Protein AF-A0A0M3K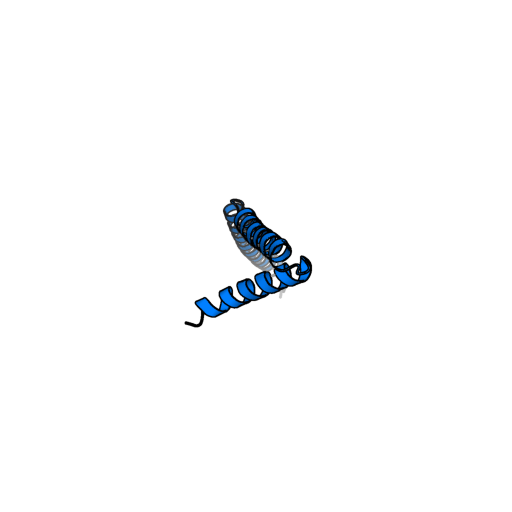JV0-F1 (afdb_monomer)

pLDDT: mean 71.3, std 11.1, range [44.59, 89.69]

Secondary structure (DSSP, 8-state):
--TTSSHHHHHHHHHHHHHHHHHHHHHHHHHHHHHTTTTHHHHHHHHHHHHHHHHHHHHHHH---HHHHHHHHHHHHHHHHHHTT--

Nearest PDB structures (foldseek):
  9g9x-assembly1_B  TM=5.689E-01  e=3.247E-01  Homo sapiens

Structure (mmCIF, N/CA/C/O backbone):
data_AF-A0A0M3KJV0-F1
#
_entry.id   AF-A0A0M3KJV0-F1
#
loop_
_atom_site.group_PDB
_atom_site.id
_atom_site.type_symbol
_atom_site.label_atom_id
_atom_site.label_alt_id
_atom_site.label_comp_id
_atom_site.label_asym_id
_atom_site.label_entity_id
_atom_site.label_seq_id
_atom_site.pdbx_PDB_ins_code
_atom_site.Cartn_x
_atom_site.Cartn_y
_atom_site.Cartn_z
_atom_site.occupancy
_atom_site.B_iso_or_equiv
_atom_site.auth_seq_id
_atom_site.auth_comp_id
_atom_site.auth_asym_id
_atom_site.auth_atom_id
_atom_site.pdbx_PDB_model_num
ATOM 1 N N . LEU A 1 1 ? 41.012 29.257 -42.233 1.00 47.56 1 LEU A N 1
ATOM 2 C CA . LEU A 1 1 ? 41.166 28.126 -41.280 1.00 47.56 1 LEU A CA 1
ATOM 3 C C . LEU A 1 1 ? 39.947 27.991 -40.346 1.00 47.56 1 LEU A C 1
ATOM 5 O O . LEU A 1 1 ? 40.048 27.464 -39.249 1.00 47.56 1 LEU A O 1
ATOM 9 N N . ASP A 1 2 ? 38.791 28.513 -40.765 1.00 44.59 2 ASP A N 1
ATOM 10 C CA . ASP A 1 2 ? 37.553 27.772 -41.068 1.00 44.59 2 ASP A CA 1
ATOM 11 C C . ASP A 1 2 ? 37.036 26.790 -40.010 1.00 44.59 2 ASP A C 1
ATOM 13 O O . ASP A 1 2 ? 36.471 25.741 -40.311 1.00 44.59 2 ASP A O 1
ATOM 17 N N . SER A 1 3 ? 37.126 27.219 -38.753 1.00 56.69 3 SER A N 1
ATOM 18 C CA . SER A 1 3 ? 36.391 26.703 -37.593 1.00 56.69 3 SER A CA 1
ATOM 19 C C . SER A 1 3 ? 34.865 26.951 -37.671 1.00 56.69 3 SER A C 1
ATOM 21 O O . SER A 1 3 ? 34.233 27.212 -36.649 1.00 56.69 3 SER A O 1
ATOM 23 N N . PHE A 1 4 ? 34.249 26.911 -38.859 1.00 59.62 4 PHE A N 1
ATOM 24 C CA . PHE A 1 4 ? 32.832 27.278 -39.031 1.00 59.62 4 PHE A CA 1
ATOM 25 C C . PHE A 1 4 ? 31.995 26.328 -39.913 1.00 59.62 4 PHE A C 1
ATOM 27 O O . PHE A 1 4 ? 30.803 26.550 -40.068 1.00 59.62 4 PHE A O 1
ATOM 34 N N . GLY A 1 5 ? 32.563 25.249 -40.470 1.00 57.84 5 GLY A N 1
ATOM 35 C CA . GLY A 1 5 ? 31.835 24.390 -41.426 1.00 57.84 5 GLY A CA 1
ATOM 36 C C . GLY A 1 5 ? 31.354 23.022 -40.925 1.00 57.84 5 GLY A C 1
ATOM 37 O O . GLY A 1 5 ? 30.484 22.434 -41.551 1.00 57.84 5 GLY A O 1
ATOM 38 N N . VAL A 1 6 ? 31.916 22.490 -39.833 1.00 56.09 6 VAL A N 1
ATOM 39 C CA . VAL A 1 6 ? 31.709 21.076 -39.419 1.00 56.09 6 VAL A CA 1
ATOM 40 C C . VAL A 1 6 ? 30.929 20.948 -38.100 1.00 56.09 6 VAL A C 1
ATOM 42 O O . VAL A 1 6 ? 30.464 19.871 -37.745 1.00 56.09 6 VAL A O 1
ATOM 45 N N . ALA A 1 7 ? 30.755 22.054 -37.373 1.00 58.94 7 ALA A N 1
ATOM 46 C CA . ALA A 1 7 ? 30.155 22.061 -36.042 1.00 58.94 7 ALA A CA 1
ATOM 47 C C . ALA A 1 7 ? 28.611 22.071 -35.984 1.00 58.94 7 ALA A C 1
ATOM 49 O O . ALA A 1 7 ? 28.099 21.420 -35.077 1.00 58.94 7 ALA A O 1
ATOM 50 N N . PRO A 1 8 ? 27.853 22.762 -36.867 1.00 62.50 8 PRO A N 1
ATOM 51 C CA . PRO A 1 8 ? 26.399 22.820 -36.699 1.00 62.50 8 PRO A CA 1
ATOM 52 C C . PRO A 1 8 ? 25.746 21.466 -37.018 1.00 62.50 8 PRO A C 1
ATOM 54 O O . PRO A 1 8 ? 25.088 20.898 -36.158 1.00 62.50 8 PRO A O 1
ATOM 57 N N . ASP A 1 9 ? 26.069 20.870 -38.170 1.00 74.12 9 ASP A N 1
ATOM 58 C CA . ASP A 1 9 ? 25.443 19.630 -38.655 1.00 74.12 9 ASP A CA 1
ATOM 59 C C . ASP A 1 9 ? 25.634 18.432 -37.706 1.00 74.12 9 ASP A C 1
ATOM 61 O O . ASP A 1 9 ? 24.689 17.718 -37.387 1.00 74.12 9 ASP A O 1
ATOM 65 N N . ILE A 1 10 ? 26.853 18.213 -37.195 1.00 73.88 10 ILE A N 1
ATOM 66 C CA . ILE A 1 10 ? 27.130 17.082 -36.291 1.00 73.88 10 ILE A CA 1
ATOM 67 C C . ILE A 1 10 ? 26.479 17.306 -34.922 1.00 73.88 10 ILE A C 1
ATOM 69 O O . ILE A 1 10 ? 25.990 16.353 -34.322 1.00 73.88 10 ILE A O 1
ATOM 73 N N . GLN A 1 11 ? 26.435 18.544 -34.426 1.00 75.06 11 GLN A N 1
ATOM 74 C CA . GLN A 1 11 ? 25.744 18.867 -33.177 1.00 75.06 11 GLN A CA 1
ATOM 75 C C . GLN A 1 11 ? 24.231 18.654 -33.317 1.00 75.06 11 GLN A C 1
ATOM 77 O O . GLN A 1 11 ? 23.597 18.110 -32.413 1.00 75.06 11 GLN A O 1
ATOM 82 N N . ASP A 1 12 ? 23.664 19.015 -34.465 1.00 81.88 12 ASP A N 1
ATOM 83 C CA . ASP A 1 12 ? 22.260 18.771 -34.792 1.00 81.88 12 ASP A CA 1
ATOM 84 C C . ASP A 1 12 ? 21.962 17.263 -34.904 1.00 81.88 12 ASP A C 1
ATOM 86 O O . ASP A 1 12 ? 20.945 16.781 -34.408 1.00 81.88 12 ASP A O 1
ATOM 90 N N . ILE A 1 13 ? 22.892 16.473 -35.449 1.00 79.12 13 ILE A N 1
ATOM 91 C CA . ILE A 1 13 ? 22.774 15.007 -35.511 1.0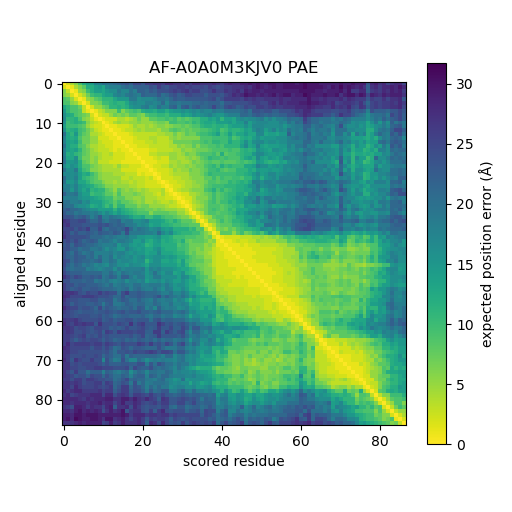0 79.12 13 ILE A CA 1
ATOM 92 C C . ILE A 1 13 ? 22.890 14.370 -34.118 1.00 79.12 13 ILE A C 1
ATOM 94 O O . ILE A 1 13 ? 22.078 13.515 -33.763 1.00 79.12 13 ILE A O 1
ATOM 98 N N . LEU A 1 14 ? 23.867 14.784 -33.307 1.00 82.31 14 LEU A N 1
ATOM 99 C CA . LEU A 1 14 ? 24.059 14.270 -31.946 1.00 82.31 14 LEU A CA 1
ATOM 100 C C . LEU A 1 14 ? 22.875 14.627 -31.038 1.00 82.31 14 LEU A C 1
ATOM 102 O O . LEU A 1 14 ? 22.448 13.805 -30.227 1.00 82.31 14 LEU A O 1
ATOM 106 N N . THR A 1 15 ? 22.308 15.826 -31.192 1.00 86.75 15 THR A N 1
ATOM 107 C CA . THR A 1 15 ? 21.095 16.227 -30.466 1.00 86.75 15 THR A CA 1
ATOM 108 C C . THR A 1 15 ? 19.869 15.453 -30.940 1.00 86.75 15 THR A C 1
ATOM 110 O O . THR A 1 15 ? 19.096 14.999 -30.099 1.00 86.75 15 THR A O 1
ATOM 113 N N . ALA A 1 16 ? 19.712 15.215 -32.246 1.00 86.19 16 ALA A N 1
ATOM 114 C CA . ALA A 1 16 ? 18.628 14.391 -32.776 1.00 86.19 16 ALA A CA 1
ATOM 115 C C . ALA A 1 16 ? 18.697 12.935 -32.280 1.00 86.19 16 ALA A C 1
ATOM 117 O O . ALA A 1 16 ? 17.675 12.390 -31.865 1.00 86.19 16 ALA A O 1
ATOM 118 N N . GLN A 1 17 ? 19.886 12.317 -32.245 1.00 88.19 17 GLN A N 1
ATOM 119 C CA . GLN A 1 17 ? 20.054 10.966 -31.690 1.00 88.19 17 GLN A CA 1
ATOM 120 C C . GLN A 1 17 ? 19.742 10.919 -30.190 1.00 88.19 17 GLN A C 1
ATOM 122 O O . GLN A 1 17 ? 18.992 10.049 -29.754 1.00 88.19 17 GLN A O 1
ATOM 127 N N . ALA A 1 18 ? 20.206 11.910 -29.420 1.00 87.06 18 ALA A N 1
ATOM 128 C CA . ALA A 1 18 ? 19.891 12.006 -27.996 1.00 87.06 18 ALA A CA 1
ATOM 129 C C . ALA A 1 18 ? 18.382 12.174 -27.728 1.00 87.06 18 ALA A C 1
ATOM 131 O O . ALA A 1 18 ? 17.868 11.651 -26.742 1.00 87.06 18 ALA A O 1
ATOM 132 N N . GLN A 1 19 ? 17.648 12.891 -28.587 1.00 89.69 19 GLN A N 1
ATOM 133 C CA . GLN A 1 19 ? 16.188 13.007 -28.478 1.00 89.69 19 GLN A CA 1
ATOM 134 C C . GLN A 1 19 ? 15.476 11.688 -28.802 1.00 89.69 19 GLN A C 1
ATOM 136 O O . GLN A 1 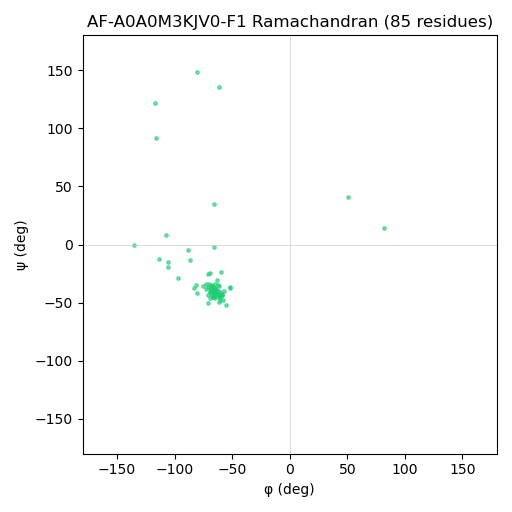19 ? 14.502 11.362 -28.128 1.00 89.69 19 GLN A O 1
ATOM 141 N N . LEU A 1 20 ? 15.958 10.918 -29.783 1.00 85.69 20 LEU A N 1
ATOM 142 C CA . LEU A 1 20 ? 15.396 9.603 -30.110 1.00 85.69 20 LEU A CA 1
ATOM 143 C C . LEU A 1 20 ? 15.602 8.596 -28.970 1.00 85.69 20 LEU A C 1
ATOM 145 O O . LEU A 1 20 ? 14.642 7.929 -28.594 1.00 85.69 20 LEU A O 1
ATOM 149 N N . ASP A 1 21 ? 16.782 8.574 -28.342 1.00 87.12 21 ASP A N 1
ATOM 150 C CA . ASP A 1 21 ? 17.031 7.755 -27.145 1.00 87.12 21 ASP A CA 1
ATOM 151 C C . ASP A 1 21 ? 16.093 8.142 -25.986 1.00 87.12 21 ASP A C 1
ATOM 153 O O . ASP A 1 21 ? 15.543 7.289 -25.288 1.00 87.12 21 ASP A O 1
ATOM 157 N N . GLN A 1 22 ? 15.855 9.444 -25.778 1.00 87.56 22 GLN A N 1
ATOM 158 C CA . GLN A 1 22 ? 14.915 9.922 -24.755 1.00 87.56 22 GLN A CA 1
ATOM 159 C C . GLN A 1 22 ? 13.454 9.579 -25.084 1.00 87.56 22 GLN A C 1
ATOM 161 O O . GLN A 1 22 ? 12.671 9.310 -24.169 1.00 87.56 22 GLN A O 1
ATOM 166 N N . LEU A 1 23 ? 13.076 9.594 -26.364 1.00 85.19 23 LEU A N 1
ATOM 167 C CA . LEU A 1 23 ? 11.741 9.210 -26.823 1.00 85.19 23 LEU A CA 1
ATOM 168 C C . LEU A 1 23 ? 11.508 7.704 -26.652 1.00 85.19 23 LEU A C 1
ATOM 170 O O . LEU A 1 23 ? 10.451 7.332 -26.155 1.00 85.19 23 LEU A O 1
ATOM 174 N N . GLU A 1 24 ? 12.499 6.855 -26.938 1.00 85.44 24 GLU A N 1
ATOM 175 C CA . GLU A 1 24 ? 12.414 5.401 -26.730 1.00 85.44 24 GLU A CA 1
ATOM 176 C C . GLU A 1 24 ? 12.295 5.038 -25.235 1.00 85.44 24 GLU A C 1
ATOM 178 O O . GLU A 1 24 ? 11.480 4.197 -24.840 1.00 85.44 24 GLU A O 1
ATOM 183 N N . VAL A 1 25 ? 13.027 5.735 -24.355 1.00 81.12 25 VAL A N 1
ATOM 184 C CA . VAL A 1 25 ? 12.890 5.573 -22.894 1.00 81.12 25 VAL A CA 1
ATOM 185 C C . VAL A 1 25 ? 11.511 6.035 -22.400 1.00 81.12 25 VAL A C 1
ATOM 187 O O . VAL A 1 25 ? 10.896 5.373 -21.566 1.00 81.12 25 VAL A O 1
ATOM 190 N N . LYS A 1 26 ? 10.984 7.152 -22.912 1.00 81.06 26 LYS A N 1
ATOM 191 C CA . LYS A 1 26 ? 9.640 7.634 -22.549 1.00 81.06 26 LYS A CA 1
ATOM 192 C C . LYS A 1 26 ? 8.543 6.689 -23.036 1.00 81.06 26 LYS A C 1
ATOM 194 O O . LYS A 1 26 ? 7.665 6.345 -22.250 1.00 81.06 26 LYS A O 1
ATOM 199 N N . GLU A 1 27 ? 8.632 6.226 -24.280 1.00 81.62 27 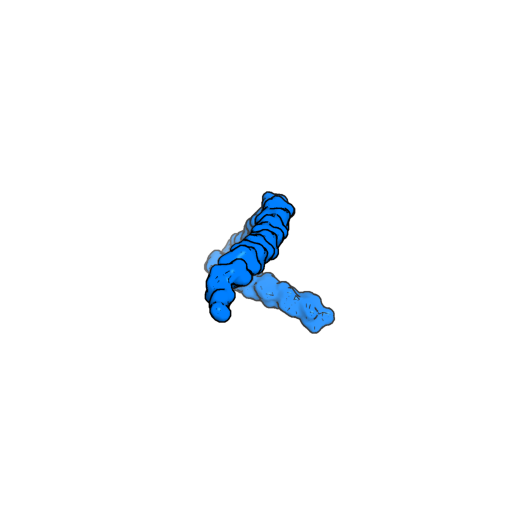GLU A N 1
ATOM 200 C CA . GLU A 1 27 ? 7.672 5.293 -24.873 1.00 81.62 27 GLU A CA 1
ATOM 201 C C . GLU A 1 27 ? 7.703 3.938 -24.157 1.00 81.62 27 GLU A C 1
ATOM 203 O O . GLU A 1 27 ? 6.650 3.377 -23.863 1.00 81.62 27 GLU A O 1
ATOM 208 N N . SER A 1 28 ? 8.885 3.442 -23.773 1.00 73.62 28 SER A N 1
ATOM 209 C CA . SER A 1 28 ? 8.996 2.218 -22.973 1.00 73.62 28 SER A CA 1
ATOM 210 C C . SER A 1 28 ? 8.397 2.380 -21.572 1.00 73.62 28 SER A C 1
ATOM 212 O O . SER A 1 28 ? 7.661 1.494 -21.141 1.00 73.62 28 SER A O 1
ATOM 214 N N . VAL A 1 29 ? 8.609 3.506 -20.878 1.00 71.69 29 VAL A N 1
ATOM 215 C CA . VAL A 1 29 ? 7.977 3.781 -19.570 1.00 71.69 29 VAL A CA 1
ATOM 216 C C . VAL A 1 29 ? 6.454 3.930 -19.693 1.00 71.69 29 VAL A C 1
ATOM 218 O O . VAL A 1 29 ? 5.725 3.358 -18.881 1.00 71.69 29 VAL A O 1
ATOM 221 N N . GLU A 1 30 ? 5.948 4.630 -20.711 1.00 75.88 30 GLU A N 1
ATOM 222 C CA . GLU A 1 30 ? 4.505 4.756 -20.971 1.00 75.88 30 GLU A CA 1
ATOM 223 C C . GLU A 1 30 ? 3.872 3.423 -21.389 1.00 75.88 30 GLU A C 1
ATOM 225 O O . GLU A 1 30 ? 2.787 3.089 -20.917 1.00 75.88 30 GLU A O 1
ATOM 230 N N . ALA A 1 31 ? 4.563 2.603 -22.185 1.00 68.00 31 ALA A N 1
ATOM 231 C CA . ALA A 1 31 ? 4.110 1.263 -22.550 1.00 68.00 31 ALA A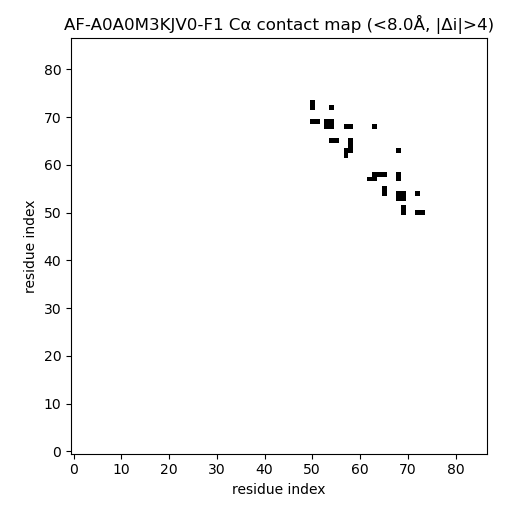 CA 1
ATOM 232 C C . ALA A 1 31 ? 4.093 0.308 -21.343 1.00 68.00 31 ALA A C 1
ATOM 234 O O . ALA A 1 31 ? 3.178 -0.515 -21.225 1.00 68.00 31 ALA A O 1
ATOM 235 N N . GLN A 1 32 ? 5.053 0.432 -20.415 1.00 64.81 32 GLN A N 1
ATOM 236 C CA . GLN A 1 32 ? 5.015 -0.273 -19.128 1.00 64.81 32 GLN A CA 1
ATOM 237 C C . GLN A 1 32 ? 3.839 0.213 -18.267 1.00 64.81 32 GLN A C 1
ATOM 239 O O . GLN A 1 32 ? 3.099 -0.609 -17.725 1.00 64.81 32 GLN A O 1
ATOM 244 N N . LEU A 1 33 ? 3.603 1.527 -18.190 1.00 64.56 33 LEU A N 1
ATOM 245 C CA . LEU A 1 33 ? 2.499 2.106 -17.418 1.00 64.56 33 LEU A CA 1
ATOM 246 C C . LEU A 1 33 ? 1.128 1.695 -17.982 1.00 64.56 33 LEU A C 1
ATOM 248 O O . LEU A 1 33 ? 0.220 1.340 -17.229 1.00 64.56 33 LEU A O 1
ATOM 252 N N . GLN A 1 34 ? 0.995 1.655 -19.309 1.00 61.94 34 GLN A N 1
ATOM 253 C CA . GLN A 1 34 ? -0.224 1.251 -20.003 1.00 61.94 34 GLN A CA 1
ATOM 254 C C . GLN A 1 34 ? -0.499 -0.252 -19.854 1.00 61.94 34 GLN A C 1
ATOM 256 O O . GLN A 1 34 ? -1.656 -0.643 -19.711 1.00 61.94 34 GLN A O 1
ATOM 261 N N . ARG A 1 35 ? 0.534 -1.107 -19.792 1.00 56.38 35 ARG A N 1
ATOM 262 C CA . ARG A 1 35 ? 0.378 -2.544 -19.490 1.00 56.38 35 ARG A CA 1
ATOM 263 C C . ARG A 1 35 ? -0.045 -2.803 -18.032 1.00 56.38 35 ARG A C 1
ATOM 265 O O . ARG A 1 35 ? -0.679 -3.819 -17.766 1.00 56.38 35 ARG A O 1
ATOM 272 N N . ILE A 1 36 ? 0.247 -1.880 -17.110 1.00 57.19 36 ILE A N 1
ATOM 273 C CA . ILE A 1 36 ? -0.087 -1.971 -15.671 1.00 57.19 36 ILE A CA 1
ATOM 274 C C . ILE A 1 36 ? -1.487 -1.405 -15.345 1.00 57.19 36 ILE A C 1
ATOM 276 O O . ILE A 1 36 ? -1.987 -1.546 -14.226 1.00 57.19 36 ILE A O 1
ATOM 280 N N . SER A 1 37 ? -2.179 -0.828 -16.334 1.00 52.81 37 SER A N 1
ATOM 281 C CA . SER A 1 37 ? -3.540 -0.284 -16.181 1.00 52.81 37 SER A CA 1
ATOM 282 C C . SER A 1 37 ? -4.629 -1.338 -15.879 1.00 52.81 37 SER A C 1
ATOM 284 O O . SER A 1 37 ? -5.771 -0.978 -15.594 1.00 52.81 37 SER A O 1
ATOM 286 N N . VAL A 1 38 ? -4.271 -2.629 -15.828 1.00 58.59 38 VAL A N 1
ATOM 287 C CA . VAL A 1 38 ? -5.086 -3.734 -15.290 1.00 58.59 38 VAL A CA 1
ATOM 288 C C . VAL A 1 38 ? -4.377 -4.358 -14.083 1.00 58.59 38 VAL A C 1
ATOM 290 O O . VAL A 1 38 ? -3.236 -4.796 -14.183 1.00 58.59 38 VAL A O 1
ATOM 293 N N . PRO A 1 39 ? -5.012 -4.387 -12.907 1.00 64.44 39 PRO A N 1
ATOM 294 C CA . PRO A 1 39 ? -5.151 -3.190 -12.111 1.00 64.44 39 PRO A CA 1
ATOM 295 C C . PRO A 1 39 ? -4.375 -3.427 -10.821 1.00 64.44 39 PRO A C 1
ATOM 297 O O . PRO A 1 39 ? -4.892 -3.944 -9.830 1.00 64.44 39 PRO A O 1
ATOM 300 N N . LEU A 1 40 ? -3.104 -3.036 -10.841 1.00 70.56 40 LEU A N 1
ATOM 301 C CA . LEU A 1 40 ? -2.262 -2.983 -9.648 1.00 70.56 40 LEU A CA 1
ATOM 302 C C . LEU A 1 40 ? -2.976 -2.182 -8.542 1.00 70.56 40 LEU A C 1
ATOM 304 O O . LEU A 1 40 ? -3.001 -2.585 -7.383 1.00 70.56 40 LEU A O 1
ATOM 308 N N . SER A 1 41 ? -3.678 -1.116 -8.941 1.00 77.56 41 SER A N 1
ATOM 309 C CA . SER A 1 41 ? -4.585 -0.339 -8.093 1.00 77.56 41 SER A CA 1
ATOM 310 C C . SER A 1 41 ? -5.700 -1.173 -7.455 1.00 77.56 41 SER A C 1
ATOM 312 O O . SER A 1 41 ? -5.994 -0.969 -6.285 1.00 77.56 41 SER A O 1
ATOM 314 N N . LEU A 1 42 ? -6.297 -2.132 -8.169 1.00 81.75 42 LEU A N 1
ATOM 315 C CA . LEU A 1 42 ? -7.347 -3.009 -7.643 1.00 81.75 42 LEU A CA 1
ATOM 316 C C . LEU A 1 42 ? -6.774 -4.025 -6.662 1.00 81.75 42 LEU A C 1
ATOM 318 O O . LEU A 1 42 ? -7.394 -4.267 -5.634 1.00 81.75 42 LEU A O 1
ATOM 322 N N . VAL A 1 43 ? -5.581 -4.569 -6.917 1.00 81.62 43 VAL A N 1
ATOM 323 C CA . VAL A 1 43 ? -4.886 -5.433 -5.949 1.00 81.62 43 VAL A CA 1
ATOM 324 C C . VAL A 1 43 ? -4.589 -4.653 -4.673 1.00 81.62 43 VAL A C 1
ATOM 326 O O . VAL A 1 43 ? -4.977 -5.097 -3.599 1.00 81.62 43 VAL A O 1
ATOM 329 N N . PHE A 1 44 ? -4.001 -3.459 -4.782 1.00 79.31 44 PHE A N 1
ATOM 330 C CA . PHE A 1 44 ? -3.753 -2.579 -3.637 1.00 79.31 44 PHE A CA 1
ATOM 331 C C . PHE A 1 44 ? -5.033 -2.204 -2.891 1.00 79.31 44 PHE A C 1
ATOM 333 O O . PHE A 1 44 ? -5.065 -2.260 -1.665 1.00 79.31 44 PHE A O 1
ATOM 340 N N . PHE A 1 45 ? -6.101 -1.869 -3.612 1.00 82.50 45 PHE A N 1
ATOM 341 C CA . PHE A 1 45 ? -7.387 -1.517 -3.020 1.00 82.50 45 PHE A CA 1
ATOM 342 C C . PHE A 1 45 ? -8.026 -2.702 -2.293 1.00 82.50 45 PHE A C 1
ATOM 344 O O . PHE A 1 45 ? -8.528 -2.554 -1.184 1.00 82.50 45 PHE A O 1
ATOM 351 N N . THR A 1 46 ? -7.962 -3.892 -2.889 1.00 82.62 46 THR A N 1
ATOM 352 C CA . THR A 1 46 ? -8.476 -5.125 -2.284 1.00 82.62 46 THR A CA 1
ATOM 353 C C . THR A 1 46 ? -7.669 -5.477 -1.036 1.00 82.62 46 THR A C 1
ATOM 355 O O . THR A 1 46 ? -8.243 -5.771 0.007 1.00 82.62 46 THR A O 1
ATOM 358 N N . MET A 1 47 ? -6.340 -5.368 -1.112 1.00 79.44 47 MET A N 1
ATOM 359 C CA . MET A 1 47 ? -5.417 -5.550 0.009 1.00 79.44 47 MET A CA 1
ATOM 360 C C . MET A 1 47 ? -5.804 -4.598 1.154 1.00 79.44 47 MET A C 1
ATOM 362 O O . MET A 1 47 ? -6.104 -5.056 2.254 1.00 79.44 47 MET A O 1
ATOM 366 N N . PHE A 1 48 ? -5.952 -3.301 0.860 1.00 82.00 48 PHE A N 1
ATOM 367 C CA . PHE A 1 48 ? -6.390 -2.269 1.805 1.00 82.00 48 PHE A CA 1
ATOM 368 C C . PHE A 1 48 ? -7.770 -2.547 2.416 1.00 82.00 48 PHE A C 1
ATOM 370 O O . PHE A 1 48 ? -7.955 -2.409 3.623 1.00 82.00 48 PHE A O 1
ATOM 377 N N . ALA A 1 49 ? -8.734 -2.991 1.611 1.00 85.31 49 ALA A N 1
ATOM 378 C CA . ALA A 1 49 ? -10.061 -3.360 2.088 1.00 85.31 49 ALA A CA 1
ATOM 379 C C . ALA A 1 49 ? -10.011 -4.528 3.087 1.00 85.31 49 ALA A C 1
ATOM 381 O O . ALA A 1 49 ? -10.755 -4.510 4.065 1.00 85.31 49 ALA A O 1
ATOM 382 N N . TYR A 1 50 ? -9.108 -5.500 2.904 1.00 79.81 50 TYR A N 1
ATOM 383 C CA . TYR A 1 50 ? -8.891 -6.579 3.874 1.00 79.81 50 TYR A CA 1
ATOM 384 C C . TYR A 1 50 ? -8.279 -6.084 5.192 1.00 79.81 50 TYR A C 1
ATOM 386 O O . TYR A 1 50 ? -8.708 -6.549 6.249 1.00 79.81 50 TYR A O 1
ATOM 394 N N . LEU A 1 51 ? -7.344 -5.121 5.159 1.00 81.88 51 LEU A N 1
ATOM 395 C CA . LEU A 1 51 ? -6.833 -4.476 6.381 1.00 81.88 51 LEU A CA 1
ATOM 396 C C . LEU A 1 51 ? -7.972 -3.822 7.172 1.00 81.88 51 LEU A C 1
ATOM 398 O O . LEU A 1 51 ? -8.084 -4.005 8.382 1.00 81.88 51 LEU A O 1
ATOM 402 N N . VAL A 1 52 ? -8.818 -3.068 6.468 1.00 80.88 52 VAL A N 1
ATOM 403 C CA . VAL A 1 52 ? -9.946 -2.342 7.056 1.00 80.88 52 VAL A CA 1
ATOM 404 C C . VAL A 1 52 ? -10.994 -3.322 7.584 1.00 80.88 52 VAL A C 1
ATOM 406 O O . VAL A 1 52 ? -11.445 -3.178 8.710 1.00 80.88 52 VAL A O 1
ATOM 409 N N . ALA A 1 53 ? -11.346 -4.366 6.830 1.00 83.88 53 ALA A N 1
ATOM 410 C CA . ALA A 1 53 ? -12.267 -5.407 7.287 1.00 83.88 53 ALA A CA 1
ATOM 411 C C . ALA A 1 53 ? -11.752 -6.114 8.556 1.00 83.88 53 ALA A C 1
ATOM 413 O O . ALA A 1 53 ? -12.511 -6.303 9.508 1.00 83.88 53 ALA A O 1
ATOM 414 N N . GLY A 1 54 ? -10.454 -6.442 8.597 1.00 76.12 54 GLY A N 1
ATOM 415 C CA . GLY A 1 54 ? -9.794 -7.011 9.772 1.00 76.12 54 GLY A CA 1
ATOM 416 C C . GLY A 1 54 ? -9.800 -6.064 10.973 1.00 76.12 54 GLY A C 1
ATOM 417 O O . GLY A 1 54 ? -10.080 -6.501 12.089 1.00 76.12 54 GLY A O 1
ATOM 418 N N . SER A 1 55 ? -9.584 -4.762 10.752 1.00 76.38 55 SER A N 1
ATOM 419 C CA . SER A 1 55 ? -9.654 -3.763 11.821 1.00 76.38 55 SER A CA 1
ATOM 420 C C . SER A 1 55 ? -11.068 -3.601 12.370 1.00 76.38 55 SER A C 1
ATOM 422 O O . SER A 1 55 ? -11.211 -3.435 13.575 1.00 76.38 55 SER A O 1
ATOM 424 N N . ILE A 1 56 ? -12.117 -3.699 11.539 1.00 77.38 56 ILE A N 1
ATOM 425 C CA . ILE A 1 56 ? -13.513 -3.649 12.016 1.00 77.38 56 ILE A CA 1
ATOM 426 C C . ILE A 1 56 ? -13.812 -4.860 12.904 1.00 77.38 56 ILE A C 1
ATOM 428 O O . ILE A 1 56 ? -14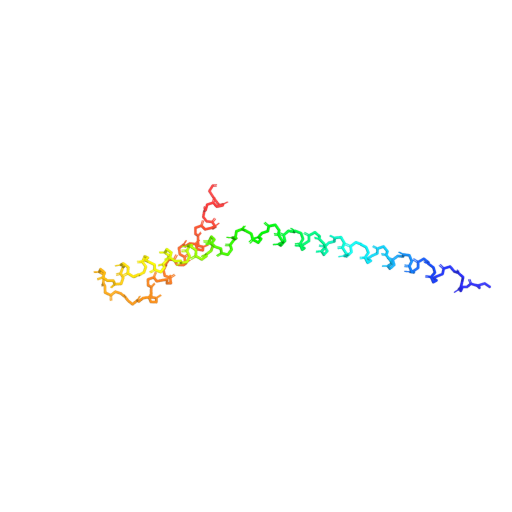.380 -4.706 13.981 1.00 77.38 56 ILE A O 1
ATOM 432 N N . ILE A 1 57 ? -13.408 -6.058 12.468 1.00 80.25 57 ILE A N 1
ATOM 433 C CA . ILE A 1 57 ? -13.631 -7.306 13.210 1.00 80.25 57 ILE A CA 1
ATOM 434 C C . ILE A 1 57 ? -12.953 -7.240 14.583 1.00 80.25 57 ILE A C 1
ATOM 436 O O . ILE A 1 57 ? -1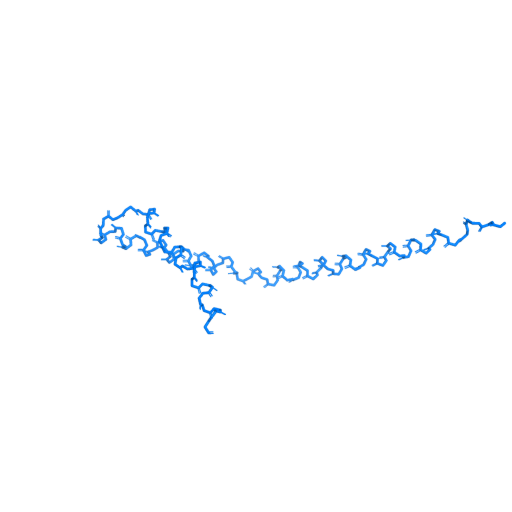3.605 -7.502 15.590 1.00 80.25 57 ILE A O 1
ATOM 440 N N . PHE A 1 58 ? -11.688 -6.813 14.641 1.00 69.12 58 PHE A N 1
ATOM 441 C CA . PHE A 1 58 ? -10.956 -6.651 15.902 1.00 69.12 58 PHE A CA 1
ATOM 442 C C . PHE A 1 58 ? -11.493 -5.508 16.775 1.00 69.12 58 PHE A C 1
ATOM 444 O O . PHE A 1 58 ? -11.565 -5.644 17.994 1.00 69.12 58 PHE A O 1
ATOM 451 N N . CYS A 1 59 ? -11.930 -4.404 16.167 1.00 71.88 59 CYS A N 1
ATOM 452 C CA . CYS A 1 59 ? -12.552 -3.280 16.868 1.00 71.88 59 CYS A CA 1
ATOM 453 C C . CYS A 1 59 ? -13.857 -3.701 17.563 1.00 71.88 59 CYS A C 1
ATOM 455 O O . CYS A 1 59 ? -14.098 -3.317 18.704 1.00 71.88 59 CYS A O 1
ATOM 457 N N . VAL A 1 60 ? -14.670 -4.537 16.910 1.00 72.75 60 VAL A N 1
ATOM 458 C CA . VAL A 1 60 ? -15.942 -5.035 17.461 1.00 72.75 60 VAL A CA 1
ATOM 459 C C . VAL A 1 60 ? -15.733 -6.119 18.520 1.00 72.75 60 VAL A C 1
ATOM 461 O O . VAL A 1 60 ? -16.501 -6.176 19.477 1.00 72.75 60 VAL A O 1
ATOM 464 N N . TRP A 1 61 ? -14.723 -6.979 18.365 1.00 72.62 61 TRP A N 1
ATOM 465 C CA . TRP A 1 61 ? -14.497 -8.090 19.294 1.00 72.62 61 TRP A CA 1
ATOM 466 C C . TRP A 1 61 ? -13.774 -7.659 20.573 1.00 72.62 61 TRP A C 1
ATOM 468 O O . TRP A 1 61 ? -14.173 -8.051 21.666 1.00 72.62 61 TRP A O 1
ATOM 478 N N . GLU A 1 62 ? -12.759 -6.806 20.437 1.00 62.31 62 GLU A N 1
ATOM 479 C CA . GLU A 1 62 ? -11.852 -6.440 21.528 1.00 62.31 62 GLU A CA 1
ATOM 480 C C . GLU A 1 62 ? -12.133 -5.016 22.066 1.00 62.31 62 GLU A C 1
ATOM 482 O O . GLU A 1 62 ? -11.662 -4.649 23.141 1.00 62.31 62 GLU A O 1
ATOM 487 N N . GLY A 1 63 ? -12.898 -4.189 21.335 1.00 63.88 63 GLY A N 1
ATOM 488 C CA . GLY A 1 63 ? -13.217 -2.797 21.698 1.00 63.88 63 G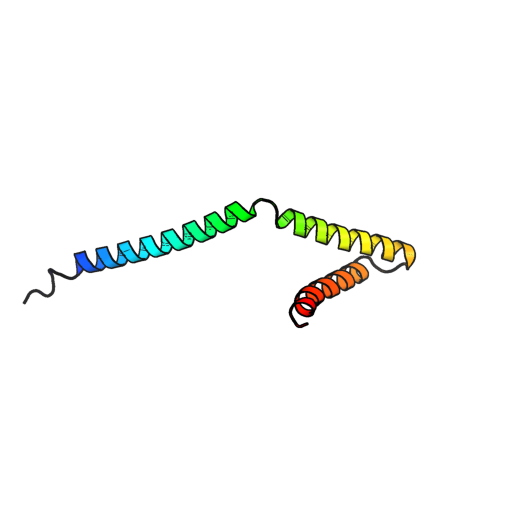LY A CA 1
ATOM 489 C C . GLY A 1 63 ? -12.129 -1.773 21.345 1.00 63.88 63 GLY A C 1
ATOM 490 O O . GLY A 1 63 ? -12.151 -0.650 21.848 1.00 63.88 63 GLY A O 1
ATOM 491 N N . TRP A 1 64 ? -11.157 -2.149 20.512 1.00 67.19 64 TRP A N 1
ATOM 492 C CA . TRP A 1 64 ? -9.988 -1.322 20.194 1.00 67.19 64 TRP A CA 1
ATOM 493 C C . TRP A 1 64 ? -10.309 -0.254 19.149 1.00 67.19 64 TRP A C 1
ATOM 495 O O . TRP A 1 64 ? -11.124 -0.469 18.259 1.00 67.19 64 TRP A O 1
ATOM 505 N N . THR A 1 65 ? -9.647 0.900 19.212 1.00 69.25 65 THR A N 1
ATOM 506 C CA . THR A 1 65 ? -9.822 1.999 18.255 1.00 69.25 65 THR A CA 1
ATOM 507 C C . THR A 1 65 ? -9.448 1.572 16.831 1.00 69.25 65 THR A C 1
ATOM 509 O O . THR A 1 65 ? -8.411 0.954 16.591 1.00 69.25 65 THR A O 1
ATOM 512 N N . PHE A 1 6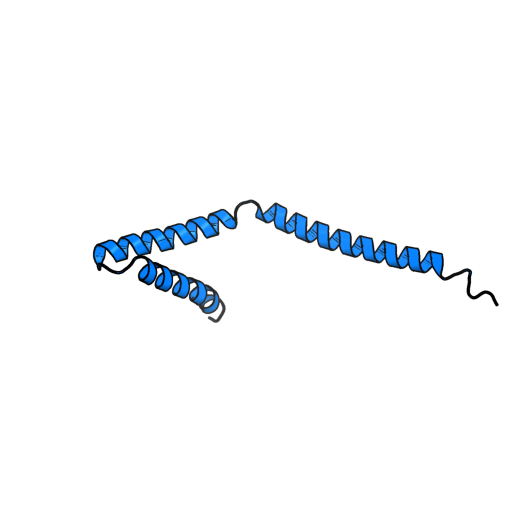6 ? -10.290 1.939 15.858 1.00 65.25 66 PHE A N 1
ATOM 513 C CA . PHE A 1 66 ? -10.140 1.578 14.438 1.00 65.25 66 PHE A CA 1
ATOM 514 C C . PHE A 1 66 ? -8.750 1.913 13.869 1.00 65.25 66 PHE A C 1
ATOM 516 O O . PHE A 1 66 ? -8.192 1.168 13.065 1.00 65.25 66 PHE A O 1
ATOM 523 N N . LEU A 1 67 ? -8.191 3.036 14.328 1.00 67.44 67 LEU A N 1
ATOM 524 C CA . LEU A 1 67 ? -6.889 3.560 13.927 1.00 67.44 67 LEU A CA 1
ATOM 525 C C . LEU A 1 67 ? -5.723 2.680 14.404 1.00 67.44 67 LEU A C 1
ATOM 527 O O . LEU A 1 67 ? -4.799 2.460 13.627 1.00 67.44 67 LEU A O 1
ATOM 531 N N . ASP A 1 68 ? -5.789 2.113 15.613 1.00 70.56 68 ASP A N 1
ATOM 532 C CA . ASP A 1 68 ? -4.721 1.257 16.156 1.00 70.56 68 ASP A CA 1
ATOM 533 C C . ASP A 1 68 ? -4.652 -0.093 15.435 1.00 70.56 68 ASP A C 1
ATOM 535 O O . ASP A 1 68 ? -3.578 -0.551 15.041 1.00 70.56 68 ASP A O 1
ATOM 539 N N . SER A 1 69 ? -5.813 -0.708 15.187 1.00 70.81 69 SER A N 1
ATOM 540 C CA . SER A 1 69 ? -5.895 -2.012 14.512 1.00 70.81 69 SER A CA 1
ATOM 541 C C . SER A 1 69 ? -5.470 -1.929 13.040 1.00 70.81 69 SER A C 1
ATOM 543 O O . SER A 1 69 ? -4.778 -2.812 12.528 1.00 70.81 69 SER A O 1
ATOM 545 N N . PHE A 1 70 ? -5.834 -0.839 12.358 1.00 76.19 70 PHE A N 1
ATOM 546 C CA . PHE A 1 70 ? -5.405 -0.577 10.987 1.00 76.19 70 PHE A CA 1
ATOM 547 C C . PHE A 1 70 ? -3.885 -0.346 10.893 1.00 76.19 70 PHE A C 1
ATOM 549 O O . PHE A 1 70 ? -3.224 -0.921 10.024 1.00 76.19 70 PHE A O 1
ATOM 556 N N . TYR A 1 71 ? -3.314 0.437 11.817 1.00 76.50 71 TYR A N 1
ATOM 557 C CA . TYR A 1 71 ? -1.879 0.741 11.844 1.00 76.50 71 TYR A CA 1
ATOM 558 C C . TYR A 1 71 ? -1.031 -0.513 12.104 1.00 76.50 71 TYR A C 1
ATOM 560 O O . TYR A 1 71 ? -0.026 -0.739 11.429 1.00 76.50 71 TYR A O 1
ATOM 568 N N . PHE A 1 72 ? -1.481 -1.386 13.011 1.00 69.69 72 PHE A N 1
ATOM 569 C CA . PHE A 1 72 ? -0.841 -2.676 13.278 1.00 69.69 72 PHE A CA 1
ATOM 570 C C . PHE A 1 72 ? -0.817 -3.597 12.044 1.00 69.69 72 PHE A C 1
ATOM 572 O O . PHE A 1 72 ? 0.214 -4.195 11.711 1.00 69.69 72 PHE A O 1
ATOM 579 N N . CYS A 1 73 ? -1.942 -3.693 11.331 1.00 72.50 73 CYS A N 1
ATOM 580 C CA . CYS A 1 73 ? -2.058 -4.551 10.157 1.00 72.50 73 CYS A CA 1
ATOM 581 C C . CYS A 1 73 ? -1.193 -4.019 8.989 1.00 72.50 73 CYS A C 1
ATOM 583 O O . CYS A 1 73 ? -0.474 -4.793 8.352 1.00 72.50 73 CYS A O 1
ATOM 585 N N . TYR A 1 74 ? -1.139 -2.695 8.785 1.00 74.88 74 TYR A N 1
ATOM 586 C CA . TYR A 1 74 ? -0.301 -2.050 7.761 1.00 74.88 74 TYR A CA 1
ATOM 587 C C . TYR A 1 74 ? 1.206 -2.238 7.995 1.00 74.88 74 TYR A C 1
ATOM 589 O O . TYR A 1 74 ? 1.949 -2.555 7.058 1.00 74.88 74 TYR A O 1
ATOM 597 N N . ILE A 1 75 ? 1.659 -2.102 9.246 1.00 69.56 75 ILE A N 1
ATOM 598 C CA . ILE A 1 75 ? 3.063 -2.331 9.622 1.00 69.56 75 ILE A CA 1
ATOM 599 C C . ILE A 1 75 ? 3.461 -3.787 9.370 1.00 69.56 75 ILE A C 1
ATOM 601 O O . ILE A 1 75 ? 4.535 -4.045 8.821 1.00 69.56 75 ILE A O 1
ATOM 605 N N . SER A 1 76 ? 2.590 -4.739 9.710 1.00 70.88 76 SER A N 1
ATOM 606 C CA . SER A 1 76 ? 2.854 -6.166 9.501 1.00 70.88 76 SER A CA 1
ATOM 607 C C . SER A 1 76 ? 3.051 -6.488 8.017 1.00 70.88 76 SER A C 1
ATOM 609 O O . SER A 1 76 ? 4.015 -7.153 7.657 1.00 70.88 76 SER A O 1
ATOM 611 N N . LEU A 1 77 ? 2.213 -5.944 7.131 1.00 69.25 77 LEU A N 1
ATOM 612 C CA . LEU A 1 77 ? 2.308 -6.174 5.682 1.00 69.25 77 LEU A CA 1
ATOM 613 C C . LEU A 1 77 ? 3.540 -5.540 5.041 1.00 69.25 77 LEU A C 1
ATOM 615 O O . LEU A 1 77 ? 4.221 -6.187 4.245 1.00 69.25 77 LEU A O 1
ATOM 619 N N . THR A 1 78 ? 3.856 -4.302 5.426 1.00 66.56 78 THR A N 1
ATOM 620 C CA . THR A 1 78 ? 5.069 -3.617 4.953 1.00 66.56 78 THR A CA 1
ATOM 621 C C . THR A 1 78 ? 6.333 -4.358 5.408 1.00 66.56 78 THR A C 1
ATOM 623 O O . THR A 1 78 ? 7.327 -4.385 4.688 1.00 66.56 78 THR A O 1
ATOM 626 N N . THR A 1 79 ? 6.284 -5.032 6.563 1.00 60.97 79 THR A N 1
ATOM 627 C CA . THR A 1 79 ? 7.405 -5.830 7.090 1.00 60.97 79 THR A CA 1
ATOM 628 C C . THR A 1 79 ? 7.492 -7.224 6.449 1.00 60.97 79 THR A C 1
ATOM 630 O O . THR A 1 79 ? 8.591 -7.708 6.175 1.00 60.97 79 THR A O 1
ATOM 633 N N . ILE A 1 80 ? 6.359 -7.858 6.125 1.00 64.12 80 ILE A N 1
ATOM 634 C CA . ILE A 1 80 ? 6.311 -9.168 5.444 1.00 64.12 80 ILE A CA 1
ATOM 635 C C . ILE A 1 80 ? 6.901 -9.092 4.024 1.00 64.12 80 ILE A C 1
ATOM 637 O O . ILE A 1 80 ? 7.567 -10.031 3.584 1.00 64.12 80 ILE A O 1
ATOM 641 N N . GLY A 1 81 ? 6.739 -7.959 3.327 1.00 50.91 81 GLY A N 1
ATOM 642 C CA . GLY A 1 81 ? 7.350 -7.728 2.010 1.00 50.91 81 GLY A CA 1
ATOM 643 C C . GLY A 1 81 ? 8.886 -7.801 1.998 1.00 50.91 81 GLY A C 1
ATOM 644 O O . GLY A 1 81 ? 9.470 -8.108 0.962 1.00 50.91 81 GLY A O 1
ATOM 645 N N . LEU A 1 82 ? 9.537 -7.581 3.148 1.00 54.41 82 LEU A N 1
ATOM 646 C CA . LEU A 1 82 ? 10.986 -7.729 3.333 1.00 54.41 82 LEU A CA 1
ATOM 647 C C . LEU A 1 82 ? 11.368 -9.090 3.945 1.00 54.41 82 LEU A C 1
ATOM 649 O O . LEU A 1 82 ? 12.453 -9.593 3.661 1.00 54.41 82 LEU A O 1
ATOM 653 N N . SER A 1 83 ? 10.491 -9.715 4.746 1.00 55.75 83 SER A N 1
ATOM 654 C CA . SER A 1 83 ? 10.782 -11.002 5.403 1.00 55.75 83 SER A CA 1
ATOM 655 C C . SER A 1 83 ? 10.770 -12.192 4.442 1.00 55.75 83 SER A C 1
ATOM 657 O O . SER A 1 83 ? 11.553 -13.117 4.625 1.00 55.75 83 SER A O 1
ATOM 659 N N . PHE A 1 84 ? 9.910 -12.185 3.416 1.00 52.28 84 PHE A N 1
ATOM 660 C CA . PHE A 1 84 ? 9.901 -13.238 2.389 1.00 52.28 84 PHE A CA 1
ATOM 661 C C . PHE A 1 84 ? 11.127 -13.162 1.467 1.00 52.28 84 PHE A C 1
ATOM 663 O O . PHE A 1 84 ? 11.544 -14.172 0.916 1.00 52.28 84 PHE A O 1
ATOM 670 N N . LEU A 1 85 ? 11.725 -11.975 1.318 1.00 56.47 85 LEU A N 1
ATOM 671 C CA . LEU A 1 85 ? 12.878 -11.760 0.441 1.00 56.47 85 LEU A CA 1
ATOM 672 C C . LEU A 1 85 ? 14.227 -12.066 1.125 1.00 56.47 85 LEU A C 1
ATOM 674 O O . LEU A 1 85 ? 15.236 -12.172 0.435 1.00 56.47 85 LEU A O 1
ATOM 678 N N . PHE A 1 86 ? 14.258 -12.220 2.456 1.00 55.31 86 PHE A N 1
ATOM 679 C CA . PHE A 1 86 ? 15.478 -12.511 3.230 1.00 55.31 86 PHE A CA 1
ATOM 680 C C . PHE A 1 86 ? 15.553 -13.954 3.776 1.00 55.31 86 PHE A C 1
ATOM 682 O O . PHE A 1 86 ? 16.446 -14.251 4.570 1.00 55.31 86 PHE A O 1
ATOM 689 N N . SER A 1 87 ? 14.634 -14.845 3.380 1.00 51.69 87 SER A N 1
ATOM 690 C CA . SER A 1 87 ? 14.674 -16.273 3.741 1.00 51.69 87 SER A CA 1
ATOM 691 C C . SER A 1 87 ? 15.190 -17.157 2.616 1.00 51.69 87 SER A C 1
ATOM 693 O O . SER A 1 87 ? 14.977 -16.820 1.434 1.00 51.69 87 SER A O 1
#

Sequence (87 aa):
LDSFGVAPDIQDILTAQAQLDQLEVKESVEAQLQRISVPLSLVFFTMFAYLVAGSIIFCVWEGWTFLDSFYFCYISLTTIGLSFLFS

Organism: Anisakis simplex (NCBI:txid6269)

Mean predicted aligned error: 14.4 Å

Solvent-accessible surface area (backbone atoms only — not comparable to full-atom values): 4960 Å² total; per-residue (Å²): 135,78,89,76,79,70,62,64,66,55,50,54,49,55,50,50,51,54,48,50,56,52,47,52,54,48,49,51,52,49,52,52,53,62,68,46,70,70,49,59,66,55,53,53,49,52,52,51,48,51,40,50,53,52,15,52,54,47,22,71,73,74,68,47,59,58,67,59,44,34,52,54,48,51,52,51,54,65,48,47,69,53,53,69,73,74,108

Foldseek 3Di:
DDPPDPPPVVVVVVVVVVVVVVVVVVVVVVVVVVVCVVDPPVVVVVLLVVLQVQLVVCCVPVVDDSVVSSVVSVVVVVVVVVVVVVD

InterPro domains:
  IPR003280 Two pore domain potassium channel [PTHR11003] (27-82)
  IPR013099 Potassium channel domain [PF07885] (46-82)

Radius of gyration: 26.42 Å; Cα contacts (8 Å, |Δi|>4): 19; chains: 1; bounding box: 57×44×63 Å